Protein AF-A0A2L0PIR9-F1 (afdb_monomer_lite)

Radius of gyration: 24.96 Å; chains: 1; bounding box: 55×32×75 Å

Secondary structure (DSSP, 8-state):
-------HHHHHHHHHHHHHHHHHHHHHHHHHHHHHHHHHHHHHHHHHHHHHGGGSTTHHHHHHHTT--S--TTHHHHHHHHHHHHHHTTS-HHHHHHHTTS-HHHHHHHTTHHHHHHHHHHHHHHHTS----

Foldseek 3Di:
DDDDDDDPVVVVVVVVVVVVVVVVVVVVVVVVCFPVLLVVLLVVQLVVQLVCQVVDPCNVVVCVVLVPDDDCNCLSSQLSCQQRVVLSVVPGSVVSVCLVVDDPQVVCVSSVHPVNSVVSNVVSSNVPRPDDD

Sequence (133 aa):
MANPALPKKAKTIRIWLWIIILSFIVLFFTMKYTVLGKNNIINGFVTNCTQSAPAAPNWSAELKKFSYSGDTSWLPQAYCECVLFPVFEPMSETEIRKFGDLSAEQRMVKMGGALRFQQRHEQCLQEFAPKSK

pLDDT: mean 84.38, std 12.74, range [36.81, 95.56]

Structure (mmCIF, N/CA/C/O backbone):
data_AF-A0A2L0PIR9-F1
#
_entry.id   AF-A0A2L0PIR9-F1
#
loop_
_atom_site.group_PDB
_atom_site.id
_atom_site.type_symbol
_atom_site.label_atom_id
_atom_site.label_alt_id
_atom_site.label_comp_id
_atom_site.label_asym_id
_atom_site.label_entity_id
_atom_site.label_seq_id
_atom_site.pdbx_PDB_ins_code
_atom_site.Cartn_x
_atom_site.Cartn_y
_atom_site.Cartn_z
_atom_site.occupancy
_atom_site.B_iso_or_equiv
_atom_site.auth_seq_id
_atom_site.auth_comp_id
_atom_site.auth_asym_id
_atom_site.auth_atom_id
_atom_site.pdbx_PDB_model_num
ATOM 1 N N . MET A 1 1 ? 21.578 -22.384 -58.394 1.00 36.81 1 MET A N 1
ATOM 2 C CA . MET A 1 1 ? 20.480 -21.559 -57.844 1.00 36.81 1 MET A CA 1
ATOM 3 C C . MET A 1 1 ? 21.026 -20.154 -57.646 1.00 36.81 1 MET A C 1
ATOM 5 O O . MET A 1 1 ? 21.850 -19.947 -56.765 1.00 36.81 1 MET A O 1
ATOM 9 N N . ALA A 1 2 ? 20.706 -19.238 -58.562 1.00 42.38 2 ALA A N 1
ATOM 10 C CA . ALA A 1 2 ? 21.231 -17.876 -58.548 1.00 42.38 2 ALA A CA 1
ATOM 11 C C . ALA A 1 2 ? 20.566 -17.074 -57.420 1.00 42.38 2 ALA A C 1
ATOM 13 O O . ALA A 1 2 ? 19.343 -16.975 -57.370 1.00 42.38 2 ALA A O 1
ATOM 14 N N . ASN A 1 3 ? 21.372 -16.518 -56.516 1.00 50.25 3 ASN A N 1
ATOM 15 C CA . ASN A 1 3 ? 20.911 -15.572 -55.504 1.00 50.25 3 ASN A CA 1
ATOM 16 C C . ASN A 1 3 ? 20.717 -14.207 -56.187 1.00 50.25 3 ASN A C 1
ATOM 18 O O . ASN A 1 3 ? 21.709 -13.651 -56.669 1.00 50.25 3 ASN A O 1
ATOM 22 N N . PRO A 1 4 ? 19.498 -13.644 -56.271 1.00 55.03 4 PRO A N 1
ATOM 23 C CA . PRO A 1 4 ? 19.320 -12.346 -56.900 1.00 55.03 4 PRO A CA 1
ATOM 24 C C . PRO A 1 4 ? 19.993 -11.265 -56.045 1.00 55.03 4 PRO A C 1
ATOM 26 O O . PRO A 1 4 ? 19.683 -11.078 -54.865 1.00 55.03 4 PRO A O 1
ATOM 29 N N . ALA A 1 5 ? 20.944 -10.548 -56.645 1.00 57.25 5 ALA A N 1
ATOM 30 C CA . ALA A 1 5 ? 21.619 -9.424 -56.018 1.00 57.25 5 ALA A CA 1
ATOM 31 C C . ALA A 1 5 ? 20.622 -8.271 -55.825 1.00 57.25 5 ALA A C 1
ATOM 33 O O . ALA A 1 5 ? 20.297 -7.540 -56.758 1.00 57.25 5 ALA A O 1
ATOM 34 N N . LEU A 1 6 ? 20.122 -8.114 -54.598 1.00 56.88 6 LEU A N 1
ATOM 35 C CA . LEU A 1 6 ? 19.242 -7.004 -54.240 1.00 56.88 6 LEU A CA 1
ATOM 36 C C . LEU A 1 6 ? 19.955 -5.657 -54.480 1.00 56.88 6 LEU A C 1
ATOM 38 O O . LEU A 1 6 ? 21.083 -5.477 -53.997 1.00 56.88 6 LEU A O 1
ATOM 42 N N . PRO A 1 7 ? 19.314 -4.693 -55.172 1.00 60.12 7 PRO A N 1
ATOM 43 C CA . PRO A 1 7 ? 19.888 -3.374 -55.420 1.00 60.12 7 PRO A CA 1
ATOM 44 C C . PRO A 1 7 ? 20.238 -2.696 -54.089 1.00 60.12 7 PRO A C 1
ATOM 46 O O . PRO A 1 7 ? 19.502 -2.829 -53.111 1.00 60.12 7 PRO A O 1
ATOM 49 N N . LYS A 1 8 ? 21.355 -1.952 -54.034 1.00 59.94 8 LYS A N 1
ATOM 50 C CA . LYS A 1 8 ? 21.921 -1.362 -52.794 1.00 59.94 8 LYS A CA 1
ATOM 51 C C . LYS A 1 8 ? 20.882 -0.629 -51.918 1.00 59.94 8 LYS A C 1
ATOM 53 O O . LYS A 1 8 ? 20.983 -0.666 -50.698 1.00 59.94 8 LYS A O 1
ATOM 58 N N . LYS A 1 9 ? 19.846 -0.052 -52.536 1.00 58.38 9 LYS A N 1
ATOM 59 C CA . LYS A 1 9 ? 18.737 0.676 -51.891 1.00 58.38 9 LYS A CA 1
ATOM 60 C C . LYS A 1 9 ? 17.791 -0.239 -51.088 1.00 58.38 9 LYS A C 1
ATOM 62 O O . LYS A 1 9 ? 17.331 0.138 -50.017 1.00 58.38 9 LYS A O 1
ATOM 67 N N . ALA A 1 10 ? 17.571 -1.472 -51.550 1.00 63.72 10 ALA A N 1
ATOM 68 C CA . ALA A 1 10 ? 16.750 -2.471 -50.862 1.00 63.72 10 ALA A CA 1
ATOM 69 C C . ALA A 1 10 ? 17.439 -3.034 -49.606 1.00 63.72 10 ALA A C 1
ATOM 71 O O . ALA A 1 10 ? 16.766 -3.391 -48.641 1.00 63.72 10 ALA A O 1
ATOM 72 N N . LYS A 1 11 ? 18.782 -3.066 -49.579 1.00 68.44 11 LYS A N 1
ATOM 73 C CA . LYS A 1 11 ? 19.545 -3.447 -48.378 1.00 68.44 11 LYS A CA 1
ATOM 74 C C . LYS A 1 11 ? 19.384 -2.413 -47.261 1.00 68.44 11 LYS A C 1
ATOM 76 O O . LYS A 1 11 ? 19.147 -2.799 -46.123 1.00 68.44 11 LYS A O 1
ATOM 81 N N . THR A 1 12 ? 19.429 -1.121 -47.587 1.00 78.06 12 THR A N 1
ATOM 82 C CA . THR A 1 12 ? 19.209 -0.035 -46.617 1.00 78.06 12 THR A CA 1
ATOM 83 C C . THR A 1 12 ? 17.792 -0.054 -46.046 1.00 78.06 12 THR A C 1
ATOM 85 O O . THR A 1 12 ? 17.630 0.025 -44.832 1.00 78.06 12 THR A O 1
ATOM 88 N N . ILE A 1 13 ? 16.776 -0.233 -46.897 1.00 79.69 13 ILE A N 1
ATOM 89 C CA . ILE A 1 13 ? 15.372 -0.337 -46.463 1.00 79.69 13 ILE A CA 1
ATOM 90 C C . ILE A 1 13 ? 15.176 -1.550 -45.546 1.00 79.69 13 ILE A C 1
ATOM 92 O O . ILE A 1 13 ? 14.527 -1.442 -44.511 1.00 79.69 13 ILE A O 1
ATOM 96 N N . ARG A 1 14 ? 15.793 -2.692 -45.876 1.00 81.31 14 ARG A N 1
ATOM 97 C CA . ARG A 1 14 ? 15.736 -3.905 -45.050 1.00 81.31 14 ARG A CA 1
ATOM 98 C C . ARG A 1 14 ? 16.367 -3.702 -43.670 1.00 81.31 14 ARG A C 1
ATOM 100 O O . ARG A 1 14 ? 15.806 -4.177 -42.691 1.00 81.31 14 ARG A O 1
ATOM 107 N N . ILE A 1 15 ? 17.497 -2.999 -43.583 1.00 85.44 15 ILE A N 1
ATOM 108 C CA . ILE A 1 15 ? 18.154 -2.692 -42.301 1.00 85.44 15 ILE A CA 1
ATOM 109 C C . ILE A 1 15 ? 17.276 -1.762 -41.456 1.00 85.44 15 ILE A C 1
ATOM 111 O O . ILE A 1 15 ? 17.056 -2.036 -40.281 1.00 85.44 15 ILE A O 1
ATOM 115 N N . TRP A 1 16 ? 16.711 -0.714 -42.058 1.00 86.19 16 TRP A N 1
ATOM 116 C CA . TRP A 1 16 ? 15.800 0.195 -41.359 1.00 86.19 16 TRP A CA 1
ATOM 117 C C . TRP A 1 16 ? 14.526 -0.502 -40.864 1.00 86.19 16 TRP A C 1
ATOM 119 O O . TRP A 1 16 ? 14.103 -0.262 -39.737 1.00 86.19 16 TRP A O 1
ATOM 129 N N . LEU A 1 17 ? 13.964 -1.428 -41.647 1.00 87.81 17 LEU A N 1
ATOM 130 C CA . LEU A 1 17 ? 12.844 -2.276 -41.220 1.00 87.81 17 LEU A CA 1
ATOM 131 C C . LEU A 1 17 ? 13.200 -3.135 -39.999 1.00 87.81 17 LEU A C 1
ATOM 133 O O . LEU A 1 17 ? 12.408 -3.224 -39.065 1.00 87.81 17 LEU A O 1
ATOM 137 N N . TRP A 1 18 ? 14.401 -3.721 -39.974 1.00 90.12 18 TRP A N 1
ATOM 138 C CA . TRP A 1 18 ? 14.885 -4.491 -38.823 1.00 90.12 18 TRP A CA 1
ATOM 139 C C . TRP A 1 18 ? 15.068 -3.632 -37.570 1.00 90.12 18 TRP A C 1
ATOM 141 O O . TRP A 1 18 ? 14.705 -4.074 -36.483 1.00 90.12 18 TRP A O 1
ATOM 151 N N . ILE A 1 19 ? 15.569 -2.402 -37.713 1.00 89.56 19 ILE A N 1
ATOM 152 C CA . ILE A 1 19 ? 15.693 -1.453 -36.596 1.00 89.56 19 ILE A CA 1
ATOM 153 C C . ILE A 1 19 ? 14.311 -1.106 -36.034 1.00 89.56 19 ILE A C 1
ATOM 155 O O . ILE A 1 19 ? 14.121 -1.138 -34.823 1.00 89.56 19 ILE A O 1
ATOM 159 N N . ILE A 1 20 ? 13.330 -0.828 -36.897 1.00 88.19 20 ILE A N 1
ATOM 160 C CA . ILE A 1 20 ? 11.960 -0.518 -36.471 1.00 88.19 20 ILE A CA 1
ATOM 161 C C . ILE A 1 20 ? 11.344 -1.708 -35.720 1.00 88.19 20 ILE A C 1
ATOM 163 O O . ILE A 1 20 ? 10.804 -1.528 -34.631 1.00 88.19 20 ILE A O 1
ATOM 167 N N . ILE A 1 21 ? 11.475 -2.928 -36.252 1.00 87.62 21 ILE A N 1
ATOM 168 C CA . ILE A 1 21 ? 10.974 -4.148 -35.599 1.00 87.62 21 ILE A CA 1
ATOM 169 C C . ILE A 1 21 ? 11.639 -4.352 -34.229 1.00 87.62 21 ILE A C 1
ATOM 171 O O . ILE A 1 21 ? 10.941 -4.601 -33.249 1.00 87.62 21 ILE A O 1
ATOM 175 N N . LEU A 1 22 ? 12.964 -4.199 -34.130 1.00 88.12 22 LEU A N 1
ATOM 176 C CA . LEU A 1 22 ? 13.687 -4.313 -32.858 1.00 88.12 22 LEU A CA 1
ATOM 177 C C . LEU A 1 22 ? 13.223 -3.265 -31.836 1.00 88.12 22 LEU A C 1
ATOM 179 O O . LEU A 1 22 ? 13.004 -3.611 -30.676 1.00 88.12 22 LEU A O 1
ATOM 183 N N . SER A 1 23 ? 12.996 -2.021 -32.263 1.00 86.25 23 SER A N 1
ATOM 184 C CA . SER A 1 23 ? 12.458 -0.961 -31.401 1.00 86.25 23 SER A CA 1
ATOM 185 C C . SER A 1 23 ? 11.074 -1.310 -30.847 1.00 86.25 23 SER A C 1
ATOM 187 O O . SER A 1 23 ? 10.833 -1.141 -29.652 1.00 86.25 23 SER A O 1
ATOM 189 N N . PHE A 1 24 ? 10.175 -1.852 -31.676 1.00 85.00 24 PHE A N 1
ATOM 190 C CA . PHE A 1 24 ? 8.852 -2.289 -31.218 1.00 85.00 24 PHE A CA 1
ATOM 191 C C . PHE A 1 24 ? 8.918 -3.492 -30.272 1.00 85.00 24 PHE A C 1
ATOM 193 O O . PHE A 1 24 ? 8.158 -3.538 -29.309 1.00 85.00 24 PHE A O 1
ATOM 200 N N . ILE A 1 25 ? 9.836 -4.438 -30.496 1.00 84.25 25 ILE A N 1
ATOM 201 C CA . ILE A 1 25 ? 10.042 -5.582 -29.596 1.00 84.25 25 ILE A CA 1
ATOM 202 C C . ILE A 1 25 ? 10.501 -5.094 -28.219 1.00 84.25 25 ILE A C 1
ATOM 204 O O . ILE A 1 25 ? 9.906 -5.474 -27.213 1.00 84.25 25 ILE A O 1
ATOM 208 N N . VAL A 1 26 ? 11.500 -4.207 -28.158 1.00 82.06 26 VAL A N 1
ATOM 209 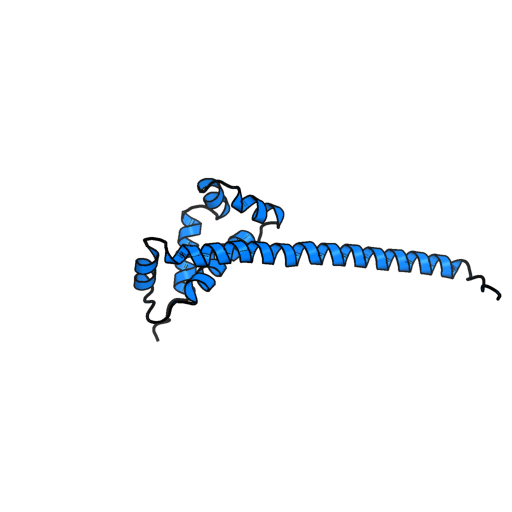C CA . VAL A 1 26 ? 11.977 -3.640 -26.886 1.00 82.06 26 VAL A CA 1
ATOM 210 C C . VAL A 1 26 ? 10.850 -2.899 -26.161 1.00 82.06 26 VAL A C 1
ATOM 212 O O . VAL A 1 26 ? 10.642 -3.130 -24.973 1.00 82.06 26 VAL A O 1
ATOM 215 N N . LEU A 1 27 ? 10.074 -2.073 -26.870 1.00 77.75 27 LEU A N 1
ATOM 216 C CA . LEU A 1 27 ? 8.946 -1.334 -26.292 1.00 77.75 27 LEU A CA 1
ATOM 217 C C . LEU A 1 27 ? 7.826 -2.261 -25.780 1.00 77.75 27 LEU A C 1
ATOM 219 O O . LEU A 1 27 ? 7.231 -2.023 -24.729 1.00 77.75 27 LEU A O 1
ATOM 223 N N . PHE A 1 28 ? 7.536 -3.338 -26.509 1.00 73.25 28 PHE A N 1
ATOM 224 C CA . PHE A 1 28 ? 6.514 -4.308 -26.123 1.00 73.25 28 PHE A CA 1
ATOM 225 C C . PHE A 1 28 ? 6.930 -5.113 -24.888 1.00 73.25 28 PHE A C 1
ATOM 227 O O . PHE A 1 28 ? 6.127 -5.303 -23.971 1.00 73.25 28 PHE A O 1
ATOM 234 N N . PHE A 1 29 ? 8.190 -5.551 -24.831 1.00 69.19 29 PHE A N 1
ATOM 235 C CA . PHE A 1 29 ? 8.718 -6.253 -23.665 1.00 69.19 29 PHE A CA 1
ATOM 236 C C . PHE A 1 29 ? 8.730 -5.343 -22.426 1.00 69.19 29 PHE A C 1
ATOM 238 O O . PHE A 1 29 ? 8.254 -5.764 -21.373 1.00 69.19 29 PHE A O 1
ATOM 245 N N . THR A 1 30 ? 9.162 -4.081 -22.529 1.00 65.25 30 THR A N 1
ATOM 246 C CA . THR A 1 30 ? 9.164 -3.159 -21.375 1.00 65.25 30 THR A CA 1
ATOM 247 C C . THR A 1 30 ? 7.758 -2.847 -20.851 1.00 65.25 30 THR A C 1
ATOM 249 O O . THR A 1 30 ? 7.567 -2.804 -19.634 1.00 65.25 30 THR A O 1
ATOM 252 N N . MET A 1 31 ? 6.742 -2.718 -21.714 1.00 61.53 31 MET A N 1
ATOM 253 C CA . MET A 1 31 ? 5.347 -2.568 -21.265 1.00 61.53 31 MET A CA 1
ATOM 254 C C . MET A 1 31 ? 4.806 -3.822 -20.567 1.00 61.53 31 MET A C 1
ATOM 256 O O . MET A 1 31 ? 4.140 -3.723 -19.534 1.00 61.53 31 MET A O 1
ATOM 260 N N . LYS A 1 32 ? 5.075 -5.014 -21.117 1.00 58.62 32 LYS A N 1
ATOM 261 C CA . LYS A 1 32 ? 4.576 -6.282 -20.562 1.00 58.62 32 LYS A CA 1
ATOM 262 C C . LYS A 1 32 ? 5.130 -6.558 -19.167 1.00 58.62 32 LYS A C 1
ATOM 264 O O . LYS A 1 32 ? 4.372 -7.012 -18.314 1.00 58.62 32 LYS A O 1
ATOM 269 N N . TYR A 1 33 ? 6.407 -6.263 -18.922 1.00 58.00 33 TYR A N 1
ATOM 270 C CA . TYR A 1 33 ? 6.999 -6.455 -17.596 1.00 58.00 33 TYR A CA 1
ATOM 271 C C . TYR A 1 33 ? 6.508 -5.427 -16.577 1.00 58.00 33 TYR A C 1
ATOM 273 O O . TYR A 1 33 ? 6.230 -5.800 -15.445 1.00 58.00 33 TYR A O 1
ATOM 281 N N . THR A 1 34 ? 6.327 -4.166 -16.969 1.00 63.16 34 THR A N 1
ATOM 282 C CA . THR A 1 34 ? 5.995 -3.104 -16.006 1.00 63.16 34 THR A CA 1
ATOM 283 C C . THR A 1 34 ? 4.524 -3.080 -15.586 1.00 63.16 34 THR A C 1
ATOM 285 O O . THR A 1 34 ? 4.234 -2.845 -14.415 1.00 63.16 34 THR A O 1
ATOM 288 N N . VAL A 1 35 ? 3.574 -3.344 -16.492 1.00 59.78 35 VAL A N 1
ATOM 289 C CA . VAL A 1 35 ? 2.136 -3.209 -16.172 1.00 59.78 35 VAL A CA 1
ATOM 290 C C . VAL A 1 35 ? 1.554 -4.483 -15.551 1.00 59.78 35 VAL A C 1
ATOM 292 O O . VAL A 1 35 ? 0.866 -4.408 -14.533 1.00 59.78 35 VAL A O 1
ATOM 295 N N . LEU A 1 36 ? 1.851 -5.665 -16.110 1.00 62.28 36 LEU A N 1
ATOM 296 C CA . LEU A 1 36 ? 1.378 -6.931 -15.527 1.00 62.28 36 LEU A CA 1
ATOM 297 C C . LEU A 1 36 ? 2.099 -7.267 -14.214 1.00 62.28 36 LEU A C 1
ATOM 299 O O . LEU A 1 36 ? 1.470 -7.795 -13.297 1.00 62.28 36 LEU A O 1
ATOM 303 N N . GLY A 1 37 ? 3.393 -6.943 -14.105 1.00 75.25 37 GLY A N 1
ATOM 304 C CA . GLY A 1 37 ? 4.172 -7.151 -12.883 1.00 75.25 37 GLY A CA 1
ATOM 305 C C . GLY A 1 37 ? 3.594 -6.378 -11.700 1.00 75.25 37 GLY A C 1
ATOM 306 O O . GLY A 1 37 ? 3.343 -6.965 -10.645 1.00 75.25 37 GLY A O 1
ATOM 307 N N . LYS A 1 38 ? 3.284 -5.090 -11.907 1.00 82.12 38 LYS A N 1
ATOM 308 C CA . LYS A 1 38 ? 2.717 -4.209 -10.876 1.00 82.12 38 LYS A CA 1
ATOM 309 C C . LYS A 1 38 ? 1.399 -4.741 -10.308 1.00 82.12 38 LYS A C 1
ATOM 311 O O . LYS A 1 38 ? 1.272 -4.873 -9.092 1.00 82.12 38 LYS A O 1
ATOM 316 N N . ASN A 1 39 ? 0.453 -5.106 -11.174 1.00 84.00 39 ASN A N 1
ATOM 317 C CA . ASN A 1 39 ? -0.863 -5.587 -10.739 1.00 84.00 39 ASN A CA 1
ATOM 318 C C . ASN A 1 39 ? -0.770 -6.900 -9.952 1.00 84.00 39 ASN A C 1
ATOM 320 O O . ASN A 1 39 ? -1.445 -7.055 -8.939 1.00 84.00 39 ASN A O 1
ATOM 324 N N . ASN A 1 40 ? 0.114 -7.819 -10.354 1.00 86.62 40 ASN A N 1
ATOM 325 C CA . ASN A 1 40 ? 0.308 -9.077 -9.630 1.00 86.62 40 ASN A CA 1
ATOM 326 C C . ASN A 1 40 ? 0.808 -8.858 -8.195 1.00 86.62 40 ASN A C 1
ATOM 328 O O . ASN A 1 40 ? 0.371 -9.552 -7.280 1.00 86.62 40 ASN A O 1
ATOM 332 N N . ILE A 1 41 ? 1.702 -7.890 -7.980 1.00 89.12 41 ILE A N 1
ATOM 333 C CA . ILE A 1 41 ? 2.226 -7.596 -6.639 1.00 89.12 41 ILE A CA 1
ATOM 334 C C . ILE A 1 41 ? 1.151 -6.929 -5.782 1.00 89.12 41 ILE A C 1
ATOM 336 O O . ILE A 1 41 ? 0.963 -7.328 -4.634 1.00 89.12 41 ILE A O 1
ATOM 340 N N . ILE A 1 42 ? 0.418 -5.957 -6.339 1.00 90.75 42 ILE A N 1
ATOM 341 C CA . ILE A 1 42 ? -0.697 -5.298 -5.643 1.00 90.75 42 ILE A CA 1
ATOM 342 C C . ILE A 1 42 ? -1.733 -6.339 -5.203 1.00 90.75 42 ILE A C 1
ATOM 344 O O . ILE A 1 42 ? -2.128 -6.343 -4.039 1.00 90.75 42 ILE A O 1
ATOM 348 N N . ASN A 1 43 ? -2.095 -7.279 -6.080 1.00 90.94 43 ASN A N 1
ATOM 349 C CA . ASN A 1 43 ? -3.025 -8.362 -5.753 1.00 90.94 43 ASN A CA 1
ATOM 350 C C . ASN A 1 43 ? -2.525 -9.243 -4.600 1.00 90.94 43 ASN A C 1
ATOM 352 O O . ASN A 1 43 ? -3.330 -9.706 -3.792 1.00 90.94 43 ASN A O 1
ATOM 356 N N . GLY A 1 44 ? -1.209 -9.440 -4.475 1.00 92.38 44 GLY A N 1
ATOM 357 C CA . GLY A 1 44 ? -0.610 -10.111 -3.319 1.00 92.38 44 GLY A CA 1
ATOM 358 C C . GLY A 1 44 ? -0.867 -9.362 -2.006 1.00 92.38 44 GLY A C 1
ATOM 359 O O . GLY A 1 44 ? -1.286 -9.967 -1.020 1.00 92.38 44 GLY A O 1
ATOM 360 N N . PHE A 1 45 ? -0.688 -8.037 -1.993 1.00 92.81 45 PHE A N 1
ATOM 361 C CA . PHE A 1 45 ? -1.003 -7.207 -0.822 1.00 92.81 45 PHE A CA 1
ATOM 362 C C . PHE A 1 45 ? -2.498 -7.185 -0.502 1.00 92.81 45 PHE A C 1
ATOM 364 O O . PHE A 1 45 ? -2.862 -7.294 0.669 1.00 92.81 45 PHE A O 1
ATOM 371 N N . VAL A 1 46 ? -3.350 -7.081 -1.524 1.00 94.25 46 VAL A N 1
ATOM 372 C CA . VAL A 1 46 ? -4.807 -7.145 -1.364 1.00 94.25 46 VAL A CA 1
ATOM 373 C C . VAL A 1 46 ? -5.202 -8.481 -0.748 1.00 94.25 46 VAL A C 1
ATOM 375 O O . VAL A 1 46 ? -5.849 -8.481 0.287 1.00 94.25 46 VAL A O 1
ATOM 378 N N . THR A 1 47 ? -4.715 -9.602 -1.285 1.00 93.94 47 THR A N 1
ATOM 379 C CA . THR A 1 47 ? -5.015 -10.946 -0.761 1.00 93.94 47 THR A CA 1
ATOM 380 C C . THR A 1 47 ? -4.629 -11.076 0.715 1.00 93.94 47 THR A C 1
ATOM 382 O O . THR A 1 47 ? -5.431 -11.530 1.531 1.00 93.94 47 THR A O 1
ATOM 385 N N . ASN A 1 48 ? -3.429 -10.621 1.089 1.00 92.31 48 ASN A N 1
ATOM 386 C CA . ASN A 1 48 ? -2.972 -10.655 2.483 1.00 92.31 48 ASN A CA 1
ATOM 387 C C . ASN A 1 48 ? -3.832 -9.768 3.397 1.00 92.31 48 ASN A C 1
ATOM 389 O O . ASN A 1 48 ? -4.156 -10.154 4.522 1.00 92.31 48 ASN A O 1
ATOM 393 N N . CYS A 1 49 ? -4.217 -8.584 2.916 1.00 93.25 49 CYS A N 1
ATOM 394 C CA . CYS A 1 49 ? -5.127 -7.690 3.621 1.00 93.25 49 CYS A CA 1
ATOM 395 C C . CYS A 1 4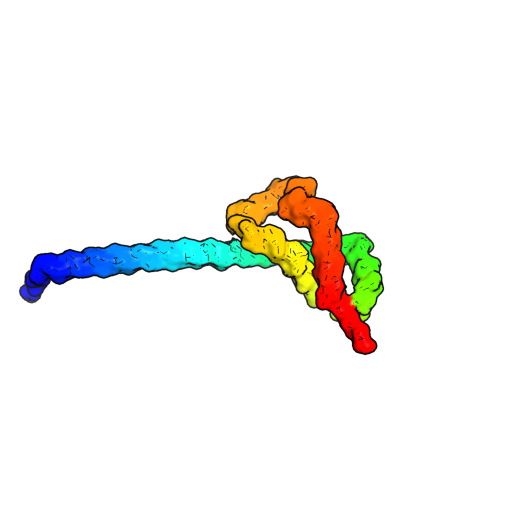9 ? -6.505 -8.335 3.799 1.00 93.25 49 CYS A C 1
ATOM 397 O O . CYS A 1 49 ? -7.012 -8.356 4.911 1.00 93.25 49 CYS A O 1
ATOM 399 N N . THR A 1 50 ? -7.078 -8.936 2.760 1.00 94.12 50 THR A N 1
ATOM 400 C CA . THR A 1 50 ? -8.389 -9.599 2.792 1.00 94.12 50 THR A CA 1
ATOM 401 C C . THR A 1 50 ? -8.419 -10.749 3.796 1.00 94.12 50 THR A C 1
ATOM 403 O O . THR A 1 50 ? -9.409 -10.916 4.503 1.00 94.12 50 THR A O 1
ATOM 406 N N . GLN A 1 51 ? -7.322 -11.501 3.916 1.00 92.88 51 GLN A N 1
ATOM 407 C CA . GLN A 1 51 ? -7.181 -12.560 4.918 1.00 92.88 51 GLN A CA 1
ATOM 408 C C . GLN A 1 51 ? -7.038 -12.016 6.349 1.00 92.88 51 GLN A C 1
ATOM 410 O O . GLN A 1 51 ? -7.485 -12.661 7.295 1.00 92.88 51 GLN A O 1
ATOM 415 N N . SER A 1 52 ? -6.429 -10.838 6.519 1.00 90.19 52 SER A N 1
ATOM 416 C CA . SER A 1 52 ? -6.091 -10.282 7.839 1.00 90.19 52 SER A CA 1
ATOM 417 C C . SER A 1 52 ? -7.119 -9.281 8.379 1.00 90.19 52 SER A C 1
ATOM 419 O O . SER A 1 52 ? -7.277 -9.165 9.592 1.00 90.19 52 SER A O 1
ATOM 421 N N . ALA A 1 53 ? -7.826 -8.554 7.512 1.00 87.69 53 ALA A N 1
ATOM 422 C CA . ALA A 1 53 ? -8.761 -7.496 7.894 1.00 87.69 53 ALA A CA 1
ATOM 423 C C . ALA A 1 53 ? -9.898 -7.999 8.805 1.00 87.69 53 ALA A C 1
ATOM 425 O O . ALA A 1 53 ? -10.135 -7.362 9.831 1.00 87.69 53 ALA A O 1
ATOM 426 N N . PRO A 1 54 ? -10.537 -9.161 8.545 1.00 87.19 54 PRO A N 1
ATOM 427 C CA . PRO A 1 54 ? -11.579 -9.688 9.428 1.00 87.19 54 PRO A CA 1
ATOM 428 C C . PRO A 1 54 ? -11.085 -10.072 10.827 1.00 87.19 54 PRO A C 1
ATOM 430 O O . PRO A 1 54 ? -11.884 -10.134 11.758 1.00 87.19 54 PRO A O 1
ATOM 433 N N . ALA A 1 55 ? -9.783 -10.337 10.979 1.00 87.81 55 ALA A N 1
ATOM 434 C CA . ALA A 1 55 ? -9.166 -10.670 12.260 1.00 87.81 55 ALA A CA 1
ATOM 435 C C . ALA A 1 55 ? -8.826 -9.427 13.104 1.00 87.81 55 ALA A C 1
ATOM 437 O O . ALA A 1 55 ? -8.433 -9.565 14.264 1.00 87.81 55 ALA A O 1
ATOM 438 N N . ALA A 1 56 ? -8.967 -8.214 12.553 1.00 86.56 56 ALA A N 1
ATOM 439 C CA . ALA A 1 56 ? -8.741 -6.989 13.304 1.00 86.56 56 ALA A CA 1
ATOM 440 C C . ALA A 1 56 ? -9.817 -6.815 14.397 1.00 86.56 56 ALA A C 1
ATOM 442 O O . ALA A 1 56 ? -11.010 -6.993 14.131 1.00 86.56 56 ALA A O 1
ATOM 443 N N . PRO A 1 57 ? -9.436 -6.428 15.629 1.00 84.81 57 PRO A N 1
ATOM 444 C CA . PRO A 1 57 ? -10.352 -6.405 16.773 1.00 84.81 57 PRO A CA 1
ATOM 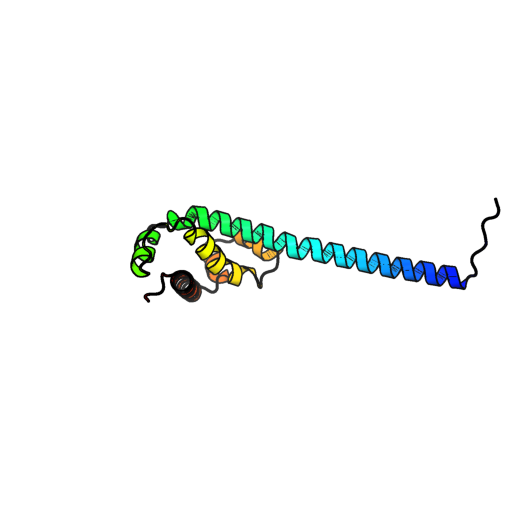445 C C . PRO A 1 57 ? -11.525 -5.425 16.600 1.00 84.81 57 PRO A C 1
ATOM 447 O O . PRO A 1 57 ? -12.599 -5.633 17.160 1.00 84.81 57 PRO A O 1
ATOM 450 N N . ASN A 1 58 ? -11.339 -4.367 15.810 1.00 87.12 58 ASN A N 1
ATOM 451 C CA . ASN A 1 58 ? -12.335 -3.334 15.525 1.00 87.12 58 ASN A CA 1
ATOM 452 C C . ASN A 1 58 ? -13.202 -3.617 14.288 1.00 87.12 58 ASN A C 1
ATOM 454 O O . ASN A 1 58 ? -14.215 -2.940 14.121 1.00 87.12 58 ASN A O 1
ATOM 458 N N . TRP A 1 59 ? -12.873 -4.618 13.463 1.00 89.50 59 TRP A N 1
ATOM 459 C CA . TRP A 1 59 ? -13.550 -4.847 12.181 1.00 89.50 59 TRP A CA 1
ATOM 460 C C . TRP A 1 59 ? -15.066 -4.998 12.349 1.00 89.50 59 TRP A C 1
ATOM 462 O O . TRP A 1 59 ? -15.849 -4.250 11.770 1.00 89.50 59 TRP A O 1
ATOM 472 N N . SER A 1 60 ? -15.505 -5.897 13.236 1.00 86.88 60 SER A N 1
ATOM 473 C CA . SER A 1 60 ? -16.937 -6.131 13.482 1.00 86.88 60 SER A CA 1
ATOM 474 C C . SER A 1 60 ? -17.682 -4.911 14.046 1.00 86.88 60 SER A C 1
ATOM 476 O O . SER A 1 60 ? -18.873 -4.736 13.777 1.00 86.88 60 SER A O 1
ATOM 478 N N . ALA A 1 61 ? -17.004 -4.064 14.826 1.00 90.19 61 ALA A N 1
ATOM 479 C CA . ALA A 1 61 ? -17.584 -2.848 15.387 1.00 90.19 61 ALA A CA 1
ATOM 480 C C . ALA A 1 61 ? -17.768 -1.775 14.305 1.00 90.19 61 ALA A C 1
ATOM 482 O O . ALA A 1 61 ? -18.807 -1.115 14.255 1.00 90.19 61 ALA A O 1
ATOM 483 N N . GLU A 1 62 ? -16.799 -1.647 13.402 1.00 90.00 62 GLU A N 1
ATOM 484 C CA . GLU A 1 62 ? -16.876 -0.735 12.265 1.00 90.00 62 GLU A CA 1
ATOM 485 C C . GLU A 1 62 ? -17.963 -1.160 11.283 1.00 90.00 62 GLU A C 1
ATOM 487 O O . GLU A 1 62 ? -18.777 -0.329 10.888 1.00 90.00 62 GLU A O 1
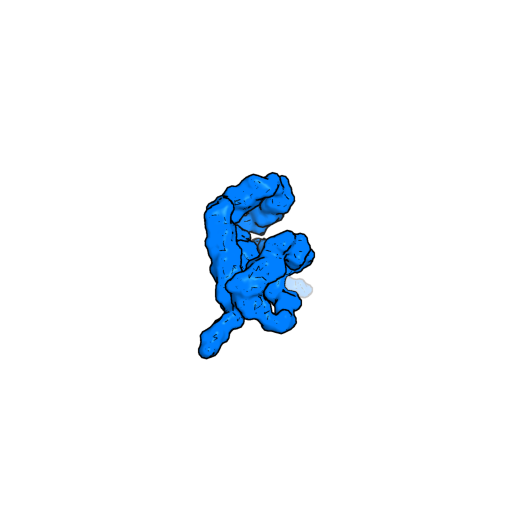ATOM 492 N N . LEU A 1 63 ? -18.092 -2.456 10.985 1.00 90.69 63 LEU A N 1
ATOM 493 C CA . LEU A 1 63 ? -19.181 -2.937 10.132 1.00 90.69 63 LEU A CA 1
ATOM 494 C C . LEU A 1 63 ? -20.564 -2.543 10.675 1.00 90.69 63 LEU A C 1
ATOM 496 O O . LEU A 1 63 ? -21.427 -2.080 9.928 1.00 90.69 63 LEU A O 1
ATOM 500 N N . LYS A 1 64 ? -20.762 -2.638 11.994 1.00 88.62 64 LYS A N 1
ATOM 501 C CA . LYS A 1 64 ? -22.002 -2.182 12.640 1.00 88.62 64 LYS A CA 1
ATOM 502 C C . LYS A 1 64 ? -22.185 -0.668 12.540 1.00 88.62 64 LYS A C 1
ATOM 504 O O . LYS A 1 64 ? -23.294 -0.219 12.263 1.00 88.62 64 LYS A O 1
ATOM 509 N N . LYS A 1 65 ? -21.116 0.118 12.726 1.00 90.69 65 LYS A N 1
ATOM 510 C CA . LYS A 1 65 ? -21.142 1.588 12.591 1.00 90.69 65 LYS A CA 1
ATOM 511 C C . LYS A 1 65 ? -21.629 2.019 11.203 1.00 90.69 65 LYS A C 1
ATOM 513 O O . LYS A 1 65 ? -22.384 2.979 11.098 1.00 90.69 65 LYS A O 1
ATOM 518 N N . PHE A 1 66 ? -21.240 1.290 10.161 1.00 89.56 66 PHE A N 1
ATOM 519 C CA . PHE A 1 66 ? -21.643 1.550 8.775 1.00 89.56 66 PHE A CA 1
ATOM 520 C C . PHE A 1 66 ? -22.910 0.788 8.343 1.00 89.56 66 PHE A C 1
ATOM 522 O O . PHE A 1 66 ? -23.228 0.741 7.159 1.00 89.56 66 PHE A O 1
ATOM 529 N N . SER A 1 67 ? -23.670 0.229 9.293 1.00 88.50 67 SER A N 1
ATOM 530 C CA . SER A 1 67 ? -24.941 -0.470 9.042 1.00 88.50 67 SER A CA 1
ATOM 531 C C . SER A 1 67 ? -24.839 -1.663 8.083 1.00 88.50 67 SER A C 1
ATOM 533 O O . SER A 1 67 ? -25.827 -2.040 7.449 1.00 88.50 67 SER A O 1
ATOM 535 N N . TYR A 1 68 ? -23.668 -2.297 7.988 1.00 87.88 68 TYR A N 1
ATOM 536 C CA . TYR A 1 68 ? -23.528 -3.539 7.238 1.00 87.88 68 TYR A CA 1
ATOM 537 C C . TYR A 1 68 ? -24.367 -4.636 7.899 1.00 87.88 68 TYR A C 1
ATOM 539 O O . TYR A 1 68 ? -24.186 -4.966 9.073 1.00 87.88 68 TYR A O 1
ATOM 547 N N . SER A 1 69 ? -25.298 -5.201 7.135 1.00 76.56 69 SER A N 1
ATOM 548 C CA . SER A 1 69 ? -26.175 -6.290 7.561 1.00 76.56 69 SER A CA 1
ATOM 549 C C . SER A 1 69 ? -26.219 -7.372 6.482 1.00 76.56 69 SER A C 1
ATOM 551 O O . SER A 1 69 ? -26.199 -7.069 5.291 1.00 76.56 69 SER A O 1
ATOM 553 N N . GLY A 1 70 ? -26.244 -8.640 6.900 1.00 79.94 70 GLY A N 1
ATOM 554 C CA . GLY A 1 70 ? -26.235 -9.794 5.995 1.00 79.94 70 GLY A CA 1
ATOM 555 C C . GLY A 1 70 ? -24.837 -10.333 5.675 1.00 79.94 70 GLY A C 1
ATOM 556 O O . GLY A 1 70 ? -23.904 -10.194 6.469 1.00 79.94 70 GLY A O 1
ATOM 557 N N . ASP A 1 71 ? -24.713 -11.001 4.527 1.00 83.31 71 ASP A N 1
ATOM 558 C CA . ASP A 1 71 ? -23.454 -11.589 4.069 1.00 83.31 71 ASP A CA 1
ATOM 559 C C . ASP A 1 71 ? -22.469 -10.496 3.618 1.00 83.31 71 ASP A C 1
ATOM 561 O O . ASP A 1 71 ? -22.695 -9.778 2.642 1.00 83.31 71 ASP A O 1
ATOM 565 N N . THR A 1 72 ? -21.364 -10.378 4.356 1.00 87.19 72 THR A N 1
ATOM 566 C CA . THR A 1 72 ? -20.271 -9.427 4.105 1.00 87.19 72 THR A CA 1
ATOM 567 C C . THR A 1 72 ? -18.987 -10.125 3.652 1.00 87.19 72 THR A C 1
ATOM 569 O O . THR A 1 72 ? -17.918 -9.524 3.689 1.00 87.19 72 THR A O 1
ATOM 572 N N . SER A 1 73 ? -19.060 -11.380 3.194 1.00 87.81 73 SER A N 1
ATOM 573 C CA . SER A 1 73 ? -17.897 -12.165 2.743 1.00 87.81 73 SER A CA 1
ATOM 574 C C . SER A 1 73 ? -17.081 -11.500 1.624 1.00 87.81 73 SER A C 1
ATOM 576 O O . SER A 1 73 ? -15.865 -11.673 1.563 1.00 87.81 73 SER A O 1
ATOM 578 N N . TRP A 1 74 ? -17.722 -10.694 0.774 1.00 90.50 74 TRP A N 1
ATOM 579 C CA . TRP A 1 74 ? -17.083 -9.935 -0.308 1.00 90.50 74 TRP A CA 1
ATOM 580 C C . TRP A 1 74 ? -16.393 -8.644 0.162 1.00 90.50 74 TRP A C 1
ATOM 582 O O . TRP A 1 74 ? -15.494 -8.133 -0.509 1.00 90.50 74 TRP A O 1
ATOM 592 N N . LEU A 1 75 ? -16.810 -8.101 1.308 1.00 93.12 75 LEU A N 1
ATOM 593 C CA . LEU A 1 75 ? -16.418 -6.769 1.759 1.00 93.12 75 LEU A CA 1
ATOM 594 C C . LEU A 1 75 ? -14.917 -6.644 2.060 1.00 93.12 75 LEU A C 1
ATOM 596 O O . LEU A 1 75 ? -14.343 -5.635 1.660 1.00 93.12 75 LEU A O 1
ATOM 600 N N . PRO A 1 76 ? -14.234 -7.623 2.691 1.00 94.44 76 PRO A N 1
ATOM 601 C CA . PRO A 1 76 ? -12.795 -7.527 2.921 1.00 94.44 76 PRO A CA 1
ATOM 602 C C . PRO A 1 76 ? -11.981 -7.375 1.630 1.00 94.44 76 PRO A C 1
ATOM 604 O O . PRO A 1 76 ? -10.980 -6.664 1.630 1.00 94.44 76 PRO A O 1
ATOM 607 N N . GLN A 1 77 ? -12.402 -7.999 0.523 1.00 94.75 77 GLN A N 1
ATOM 608 C CA . GLN A 1 77 ? -11.742 -7.832 -0.777 1.00 94.75 77 GLN A CA 1
ATOM 609 C C . GLN A 1 77 ? -11.930 -6.401 -1.293 1.00 94.75 77 GLN A C 1
ATOM 611 O O . GLN A 1 77 ? -10.946 -5.700 -1.522 1.00 94.75 77 GLN A O 1
ATOM 616 N N . ALA A 1 78 ? -13.183 -5.946 -1.395 1.00 93.44 78 ALA A N 1
ATOM 617 C CA . ALA A 1 78 ? -13.516 -4.611 -1.897 1.00 93.44 78 ALA A CA 1
ATOM 618 C C . ALA A 1 78 ? -12.877 -3.491 -1.052 1.00 93.44 78 ALA A C 1
ATOM 620 O O . ALA A 1 78 ? -12.306 -2.538 -1.582 1.00 93.44 78 ALA A O 1
ATOM 621 N N . TYR A 1 79 ? -12.899 -3.643 0.274 1.00 95.00 79 TYR A N 1
ATOM 622 C CA . TYR A 1 79 ? -12.246 -2.735 1.211 1.00 95.00 79 TYR A CA 1
ATOM 623 C C . TYR A 1 79 ? -10.729 -2.668 0.985 1.00 95.00 79 TYR A C 1
ATOM 625 O O . TYR A 1 79 ? -10.172 -1.577 0.866 1.00 95.00 79 TYR A O 1
ATOM 633 N N . CYS A 1 80 ? -10.049 -3.816 0.908 1.00 95.19 80 CYS A N 1
ATOM 634 C CA . CYS A 1 80 ? -8.597 -3.850 0.747 1.00 95.19 80 CYS A CA 1
ATOM 635 C C . CYS A 1 80 ? -8.149 -3.290 -0.607 1.00 95.19 80 CYS A C 1
ATOM 637 O O . CYS A 1 80 ? -7.140 -2.587 -0.660 1.00 95.19 80 CYS A O 1
ATOM 639 N N . GLU A 1 81 ? -8.902 -3.533 -1.682 1.00 94.69 81 GLU A N 1
ATOM 640 C CA . GLU A 1 81 ? -8.663 -2.896 -2.981 1.00 94.69 81 GLU A CA 1
ATOM 641 C C . GLU A 1 81 ? -8.796 -1.372 -2.884 1.00 94.69 81 GLU A C 1
ATOM 643 O O . GLU A 1 81 ? -7.865 -0.655 -3.255 1.00 94.69 81 GL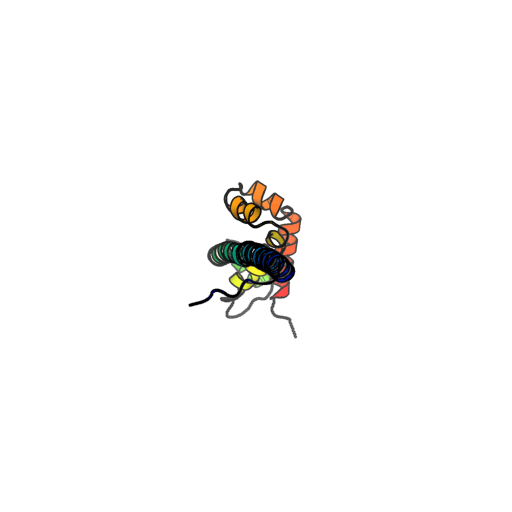U A O 1
ATOM 648 N N . CYS A 1 82 ? -9.890 -0.873 -2.301 1.00 95.56 82 CYS A N 1
ATOM 649 C CA . CYS A 1 82 ? -10.127 0.561 -2.135 1.00 95.56 82 CYS A CA 1
ATOM 650 C C . CYS A 1 82 ? -9.043 1.253 -1.288 1.00 95.56 82 CYS A C 1
ATOM 652 O O . CYS A 1 82 ? -8.585 2.346 -1.622 1.00 95.56 82 CYS A O 1
ATOM 654 N N . VAL A 1 83 ? -8.577 0.615 -0.210 1.00 94.69 83 VAL A N 1
ATOM 655 C CA . VAL A 1 83 ? -7.569 1.210 0.682 1.00 94.69 83 VAL A CA 1
ATOM 656 C C . VAL A 1 83 ? -6.168 1.192 0.070 1.00 94.69 83 VAL A C 1
ATOM 658 O O . VAL A 1 83 ? -5.415 2.158 0.238 1.00 94.69 83 VAL A O 1
ATOM 661 N N . LEU A 1 84 ? -5.792 0.100 -0.604 1.00 93.88 84 LEU A N 1
ATOM 662 C CA . LEU A 1 84 ? -4.416 -0.139 -1.045 1.00 93.88 84 LEU A CA 1
ATOM 663 C C . LEU A 1 84 ? -4.138 0.356 -2.464 1.00 93.88 84 LEU A C 1
ATOM 665 O O . LEU A 1 84 ? -3.040 0.854 -2.721 1.00 93.88 84 LEU A O 1
ATOM 669 N N . PHE A 1 85 ? -5.099 0.251 -3.384 1.00 92.06 85 PHE A N 1
ATOM 670 C CA . PHE A 1 85 ? -4.873 0.604 -4.786 1.00 92.06 85 PHE A CA 1
ATOM 671 C C . PHE A 1 85 ? -4.445 2.071 -4.964 1.00 92.06 85 PHE A C 1
ATOM 673 O O . PHE A 1 85 ? -3.412 2.290 -5.594 1.00 92.06 85 PHE A O 1
ATOM 680 N N . PRO A 1 86 ? -5.094 3.075 -4.336 1.00 91.56 86 PRO A N 1
ATOM 681 C CA . PRO A 1 86 ? -4.676 4.476 -4.457 1.00 91.56 86 PRO A CA 1
ATOM 682 C C . PRO A 1 86 ? -3.288 4.764 -3.869 1.00 91.56 86 PRO A C 1
ATOM 684 O O . PRO A 1 86 ? -2.663 5.764 -4.213 1.00 91.56 86 PRO A O 1
ATOM 687 N N . VAL A 1 87 ? -2.803 3.916 -2.955 1.00 92.50 87 VAL A N 1
ATOM 688 C CA . VAL A 1 87 ? -1.455 4.039 -2.386 1.00 92.50 87 VAL A CA 1
ATOM 689 C C . VAL A 1 87 ? -0.417 3.491 -3.361 1.00 92.50 87 VAL A C 1
ATOM 691 O O . VAL A 1 87 ? 0.620 4.117 -3.563 1.00 92.50 87 VAL A O 1
ATOM 694 N N . PHE A 1 88 ? -0.681 2.333 -3.966 1.00 92.56 88 PHE A N 1
ATOM 695 C CA . PHE A 1 88 ? 0.279 1.656 -4.838 1.00 92.56 88 PHE A CA 1
ATOM 696 C C . PHE A 1 88 ? 0.238 2.115 -6.295 1.00 92.56 88 PHE A C 1
ATOM 698 O O . PHE A 1 88 ? 1.233 1.973 -7.000 1.00 92.56 88 PHE A O 1
ATOM 705 N N . GLU A 1 89 ? -0.875 2.678 -6.761 1.00 89.00 89 GLU A N 1
ATOM 706 C CA . GLU A 1 89 ? -1.032 3.178 -8.127 1.00 89.00 89 GLU A CA 1
ATOM 707 C C . GLU A 1 89 ? 0.082 4.154 -8.562 1.00 89.00 89 GLU A C 1
ATOM 709 O O . GLU A 1 89 ? 0.689 3.875 -9.608 1.00 89.00 89 GLU A O 1
ATOM 714 N N . PRO A 1 90 ? 0.468 5.173 -7.762 1.00 89.62 90 PRO A N 1
ATOM 715 C CA . PRO A 1 90 ? 1.549 6.091 -8.125 1.00 89.62 90 PRO A CA 1
ATOM 716 C C . PRO A 1 90 ? 2.960 5.518 -7.908 1.00 89.62 90 PRO A C 1
ATOM 718 O O . PRO A 1 90 ? 3.937 6.140 -8.323 1.00 89.62 90 PRO A O 1
ATOM 721 N N . MET A 1 91 ? 3.099 4.363 -7.248 1.00 89.12 91 MET A N 1
ATOM 722 C CA . MET A 1 91 ? 4.398 3.751 -6.960 1.00 89.12 91 MET A CA 1
ATOM 723 C C . MET A 1 91 ? 4.902 2.912 -8.141 1.00 89.12 91 MET A C 1
ATOM 725 O O . MET A 1 91 ? 4.136 2.285 -8.880 1.00 89.12 91 MET A O 1
ATOM 729 N N . SER A 1 92 ? 6.223 2.848 -8.295 1.00 88.44 92 SER A N 1
ATOM 730 C CA . SER A 1 92 ? 6.867 1.888 -9.190 1.00 88.44 92 SER A CA 1
ATOM 731 C C . SER A 1 92 ? 6.789 0.463 -8.631 1.00 88.44 92 SER A C 1
ATOM 733 O O . SER A 1 92 ? 6.662 0.245 -7.426 1.00 88.44 92 SER A O 1
ATOM 735 N N . GLU A 1 93 ? 6.936 -0.536 -9.503 1.00 87.19 93 GLU A N 1
ATOM 736 C CA . GLU A 1 93 ? 6.952 -1.948 -9.103 1.00 87.19 93 GLU A CA 1
ATOM 737 C C . GLU A 1 93 ? 7.976 -2.227 -7.987 1.00 87.19 93 GLU A C 1
ATOM 739 O O . GLU A 1 93 ? 7.675 -2.887 -6.993 1.00 87.19 93 GLU A O 1
ATOM 744 N N . THR A 1 94 ? 9.182 -1.675 -8.126 1.00 87.50 94 THR A N 1
ATOM 745 C CA . THR A 1 94 ? 10.270 -1.828 -7.155 1.00 87.50 94 THR A CA 1
ATOM 746 C C . THR A 1 94 ? 9.915 -1.232 -5.795 1.00 87.50 94 THR A C 1
ATOM 748 O O . THR A 1 94 ? 10.268 -1.805 -4.765 1.00 87.50 94 THR A O 1
ATOM 751 N N . GLU A 1 95 ? 9.214 -0.097 -5.764 1.00 90.12 95 GLU A N 1
ATOM 752 C CA . GLU A 1 95 ? 8.762 0.520 -4.514 1.00 90.12 95 GLU A CA 1
ATOM 753 C C . GLU A 1 95 ? 7.692 -0.322 -3.822 1.00 90.12 95 GLU A C 1
ATOM 755 O O . GLU A 1 95 ? 7.770 -0.513 -2.609 1.00 90.12 95 GLU A O 1
ATOM 760 N N . ILE A 1 96 ? 6.749 -0.884 -4.583 1.00 90.62 96 ILE A N 1
ATOM 761 C CA . ILE A 1 96 ? 5.701 -1.761 -4.044 1.00 90.62 96 ILE A CA 1
ATOM 762 C C . ILE A 1 96 ? 6.321 -3.052 -3.494 1.00 90.62 96 ILE A C 1
ATOM 764 O O . ILE A 1 96 ? 5.947 -3.497 -2.414 1.00 90.62 96 ILE A O 1
ATOM 768 N N . ARG A 1 97 ? 7.320 -3.635 -4.173 1.00 89.31 97 ARG A N 1
ATOM 769 C CA . ARG A 1 97 ? 8.050 -4.808 -3.652 1.00 89.31 97 ARG A CA 1
ATOM 770 C C . ARG A 1 97 ? 8.721 -4.502 -2.316 1.00 89.31 97 ARG A C 1
ATOM 772 O O . ARG A 1 97 ? 8.539 -5.248 -1.361 1.00 89.31 97 ARG A O 1
ATOM 779 N N . LYS A 1 98 ? 9.426 -3.370 -2.231 1.00 91.31 98 LYS A N 1
ATOM 780 C CA . LYS A 1 98 ? 10.103 -2.935 -1.000 1.00 91.31 98 LYS A CA 1
ATOM 781 C C . LYS A 1 98 ? 9.140 -2.512 0.104 1.00 91.31 98 LYS A C 1
ATOM 783 O O . LYS A 1 98 ? 9.543 -2.471 1.260 1.00 91.31 98 LYS A O 1
ATOM 788 N N . PHE A 1 99 ? 7.880 -2.206 -0.212 1.00 91.75 99 PHE A N 1
ATOM 789 C CA . PHE A 1 99 ? 6.874 -1.830 0.783 1.00 91.75 99 PHE A CA 1
ATOM 790 C C . PHE A 1 99 ? 6.684 -2.919 1.852 1.00 91.75 99 PHE A C 1
ATOM 792 O O . PHE A 1 99 ? 6.523 -2.612 3.035 1.00 91.75 99 PHE A O 1
ATOM 799 N N . GLY A 1 100 ? 6.764 -4.192 1.451 1.00 86.19 100 GLY A N 1
ATOM 800 C CA . GLY A 1 100 ? 6.715 -5.342 2.358 1.00 86.19 100 GLY A CA 1
ATOM 801 C C . GLY A 1 100 ? 7.920 -5.444 3.298 1.00 86.19 100 GLY A C 1
ATOM 802 O O . GLY A 1 100 ? 7.795 -6.011 4.376 1.00 86.19 100 GLY A O 1
ATOM 803 N N . ASP A 1 101 ? 9.047 -4.823 2.966 1.00 92.19 101 ASP A N 1
ATOM 804 C CA . ASP A 1 101 ? 10.260 -4.859 3.793 1.00 92.19 101 A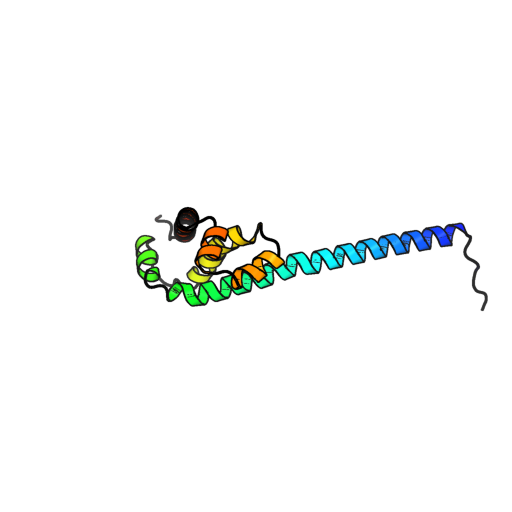SP A CA 1
ATOM 805 C C . ASP A 1 101 ? 10.314 -3.700 4.804 1.00 92.19 101 ASP A C 1
ATOM 807 O O . ASP A 1 101 ? 11.138 -3.692 5.716 1.00 92.19 101 ASP A O 1
ATOM 811 N N . LEU A 1 102 ? 9.431 -2.707 4.654 1.00 92.38 102 LEU A N 1
ATOM 812 C CA . LEU A 1 102 ? 9.359 -1.539 5.532 1.00 92.38 102 LEU A CA 1
ATOM 813 C C . LEU A 1 102 ? 8.824 -1.896 6.925 1.00 92.38 102 LEU A C 1
ATOM 815 O O . LEU A 1 102 ? 7.951 -2.757 7.071 1.00 92.38 102 LEU A O 1
ATOM 819 N N . SER A 1 103 ? 9.267 -1.146 7.939 1.00 93.38 103 SER A N 1
ATOM 820 C CA . SER A 1 103 ? 8.655 -1.189 9.272 1.00 93.38 103 SER A CA 1
ATOM 821 C C . SER A 1 103 ? 7.207 -0.679 9.238 1.00 93.38 103 SER A C 1
ATOM 823 O O . SER A 1 103 ? 6.806 0.042 8.321 1.00 93.38 103 SER A O 1
ATOM 825 N N . ALA A 1 104 ? 6.406 -1.009 10.255 1.00 89.00 104 ALA A N 1
ATOM 826 C CA . ALA A 1 104 ? 5.014 -0.557 10.336 1.00 89.00 104 ALA A CA 1
ATOM 827 C C . ALA A 1 104 ? 4.884 0.977 10.247 1.00 89.00 104 ALA A C 1
ATOM 829 O O . ALA A 1 104 ? 4.040 1.487 9.511 1.00 89.00 104 ALA A O 1
ATOM 830 N N . GLU A 1 105 ? 5.765 1.714 10.925 1.00 91.12 105 GLU A N 1
ATOM 831 C CA . GLU A 1 105 ? 5.789 3.178 10.890 1.00 91.12 105 GLU A CA 1
ATOM 832 C C . GLU A 1 105 ? 6.121 3.709 9.487 1.00 91.12 105 GLU A C 1
ATOM 834 O O . GLU A 1 105 ? 5.416 4.568 8.957 1.00 91.12 105 GLU A O 1
ATOM 839 N N . GLN A 1 106 ? 7.132 3.137 8.828 1.00 93.81 106 GLN A N 1
ATOM 840 C CA . GLN A 1 106 ? 7.508 3.516 7.465 1.00 93.81 106 GLN A CA 1
ATOM 841 C C . GLN A 1 106 ? 6.391 3.226 6.455 1.00 93.81 106 GLN A C 1
ATOM 843 O O . GLN A 1 106 ? 6.137 4.042 5.565 1.00 93.81 106 GLN A O 1
ATOM 848 N N . ARG A 1 107 ? 5.681 2.100 6.607 1.00 91.81 107 ARG A N 1
ATOM 849 C CA . ARG A 1 107 ? 4.494 1.788 5.796 1.00 91.81 107 ARG A CA 1
ATOM 850 C C . ARG A 1 107 ? 3.389 2.813 6.021 1.00 91.81 107 ARG A C 1
ATOM 852 O O . ARG A 1 107 ? 2.818 3.294 5.048 1.00 91.81 107 ARG A O 1
ATOM 859 N N . MET A 1 108 ? 3.120 3.199 7.271 1.00 92.62 108 MET A N 1
ATOM 860 C CA . MET A 1 108 ? 2.126 4.232 7.587 1.00 92.62 108 MET A CA 1
ATOM 861 C C . MET A 1 108 ? 2.478 5.580 6.960 1.00 92.62 108 MET A C 1
ATOM 863 O O . MET A 1 108 ? 1.606 6.224 6.377 1.00 92.62 108 MET A O 1
ATOM 867 N N . VAL A 1 109 ? 3.750 5.983 6.995 1.00 93.31 109 VAL A N 1
ATOM 868 C CA . VAL A 1 109 ? 4.221 7.193 6.303 1.00 93.31 109 VAL A CA 1
ATOM 869 C C . VAL A 1 109 ? 3.997 7.081 4.793 1.00 93.31 109 VAL A C 1
ATOM 871 O O . VAL A 1 109 ? 3.450 8.003 4.189 1.00 93.31 109 VAL A O 1
ATOM 874 N N . LYS A 1 110 ? 4.339 5.940 4.179 1.00 91.38 110 LYS A N 1
ATOM 875 C CA . LYS A 1 110 ? 4.114 5.687 2.743 1.00 91.38 110 LYS A CA 1
ATOM 876 C C . LYS A 1 110 ? 2.635 5.647 2.356 1.00 91.38 110 LYS A C 1
ATOM 878 O O . LYS A 1 110 ? 2.292 6.059 1.255 1.00 91.38 110 LYS A O 1
ATOM 883 N N . MET A 1 111 ? 1.757 5.246 3.270 1.00 91.12 111 MET A N 1
ATOM 884 C CA . MET A 1 111 ? 0.304 5.351 3.112 1.00 91.12 111 MET A CA 1
ATOM 885 C C . MET A 1 111 ? -0.216 6.796 3.274 1.00 91.12 111 MET A C 1
ATOM 887 O O . MET A 1 111 ? -1.412 7.042 3.137 1.00 91.12 111 MET A O 1
ATOM 891 N N . GLY A 1 112 ? 0.643 7.786 3.524 1.00 91.00 112 GLY A N 1
ATOM 892 C CA . GLY A 1 112 ? 0.252 9.188 3.689 1.00 91.00 112 GLY A CA 1
ATOM 893 C C . GLY A 1 112 ? -0.041 9.594 5.136 1.00 91.00 112 GLY A C 1
ATOM 894 O O . GLY A 1 112 ? -0.621 10.659 5.349 1.00 91.00 112 GLY A O 1
ATOM 895 N N . GLY A 1 113 ? 0.370 8.774 6.107 1.00 94.00 113 GLY A N 1
ATOM 896 C CA . GLY A 1 113 ? 0.211 9.001 7.542 1.00 94.00 113 GLY A CA 1
ATOM 897 C C . GLY A 1 113 ? -1.108 8.471 8.110 1.00 94.00 113 GLY A C 1
ATOM 898 O O . GLY A 1 113 ? -2.033 8.126 7.374 1.00 94.00 113 GLY A O 1
ATOM 899 N N . ALA A 1 114 ? -1.199 8.435 9.443 1.00 92.38 114 ALA A N 1
ATOM 900 C CA . ALA A 1 114 ? -2.363 7.913 10.164 1.00 92.38 114 ALA A CA 1
ATOM 901 C C . ALA A 1 114 ? -3.668 8.630 9.787 1.00 92.38 114 ALA A C 1
ATOM 903 O O . ALA A 1 114 ? -4.672 7.971 9.540 1.00 92.38 114 ALA A O 1
ATOM 904 N N . LEU A 1 115 ? -3.635 9.961 9.651 1.00 93.44 115 LEU A N 1
ATOM 905 C CA . LEU A 1 115 ? -4.819 10.749 9.303 1.00 93.44 115 LEU A CA 1
ATOM 906 C C . LEU A 1 115 ? -5.375 10.385 7.919 1.00 93.44 115 LEU A C 1
ATOM 908 O O . LEU A 1 115 ? -6.564 10.115 7.786 1.00 93.44 115 LEU A O 1
ATOM 912 N N . ARG A 1 116 ? -4.523 10.340 6.884 1.00 93.88 116 ARG A N 1
ATOM 913 C CA . ARG A 1 116 ? -4.973 9.974 5.530 1.00 93.88 116 ARG A CA 1
ATOM 914 C C . ARG A 1 116 ? -5.399 8.519 5.440 1.00 93.88 116 ARG A C 1
ATOM 916 O O . ARG A 1 116 ? -6.324 8.206 4.700 1.00 93.88 116 ARG A O 1
ATOM 923 N N . PHE A 1 117 ? -4.725 7.639 6.176 1.00 93.12 117 PHE A N 1
ATOM 924 C CA . PHE A 1 117 ? -5.136 6.247 6.269 1.00 93.12 117 PHE A CA 1
ATOM 925 C C . PHE A 1 117 ? -6.537 6.131 6.877 1.00 93.12 117 PHE A C 1
ATOM 927 O O . PHE A 1 117 ? -7.391 5.494 6.274 1.00 93.12 117 PHE A O 1
ATOM 934 N N . GLN A 1 118 ? -6.795 6.803 8.002 1.00 92.94 118 GLN A N 1
ATOM 935 C CA . GLN A 1 118 ? -8.104 6.807 8.653 1.00 92.94 118 GLN A CA 1
ATOM 936 C C . GLN A 1 118 ? -9.196 7.390 7.744 1.00 92.94 118 GLN A C 1
ATOM 938 O O . GLN A 1 118 ? -10.267 6.807 7.624 1.00 92.94 118 GLN A O 1
ATOM 943 N N . GLN A 1 119 ? -8.913 8.495 7.052 1.00 95.12 119 GLN A N 1
ATOM 944 C CA . GLN A 1 119 ? -9.852 9.082 6.091 1.00 95.12 119 GLN A CA 1
ATOM 945 C C . GLN A 1 119 ? -10.204 8.108 4.964 1.00 95.12 119 GLN A C 1
ATOM 947 O O . GLN A 1 119 ? -11.380 7.918 4.674 1.00 95.12 119 GLN A O 1
ATOM 952 N N . ARG A 1 120 ? -9.206 7.455 4.349 1.00 94.75 120 ARG A N 1
ATOM 953 C CA . ARG A 1 120 ? -9.467 6.447 3.309 1.00 94.75 120 ARG A CA 1
ATOM 954 C C . ARG A 1 120 ? -10.205 5.237 3.857 1.00 94.75 120 ARG A C 1
ATOM 956 O O . ARG A 1 120 ? -11.094 4.728 3.194 1.00 94.75 120 ARG A O 1
ATOM 963 N N . HIS A 1 121 ? -9.859 4.792 5.059 1.00 93.25 121 HIS A N 1
ATOM 964 C CA . HIS A 1 121 ? -10.558 3.708 5.732 1.00 93.25 121 HIS A CA 1
ATOM 965 C C . HIS A 1 121 ? -12.064 4.007 5.856 1.00 93.25 121 HIS A C 1
ATOM 967 O O . HIS A 1 121 ? -12.884 3.198 5.423 1.00 93.25 121 HIS A O 1
ATOM 973 N N . GLU A 1 122 ? -12.426 5.190 6.363 1.00 93.88 122 GLU A N 1
ATOM 974 C CA . GLU A 1 122 ? -13.827 5.610 6.485 1.00 93.88 122 GLU A CA 1
ATOM 975 C C . GLU A 1 122 ? -14.499 5.770 5.118 1.00 93.88 122 GLU A C 1
ATOM 977 O O . GLU A 1 122 ? -15.620 5.302 4.934 1.00 93.88 122 GLU A O 1
ATOM 982 N N . GLN A 1 123 ? -13.808 6.370 4.144 1.00 94.69 123 GLN A N 1
ATOM 983 C CA . GLN A 1 123 ? -14.312 6.523 2.777 1.00 94.69 123 GLN A CA 1
ATOM 984 C C . GLN A 1 123 ? -14.617 5.171 2.127 1.00 94.69 123 GLN A C 1
ATOM 986 O O . GLN A 1 123 ? -15.705 4.997 1.587 1.00 94.69 123 GLN A O 1
ATOM 991 N N . CYS A 1 124 ? -13.707 4.202 2.233 1.00 94.50 124 CYS A N 1
ATOM 992 C CA . CYS A 1 124 ? -13.883 2.873 1.657 1.00 94.50 124 CYS A CA 1
ATOM 993 C C . CYS A 1 124 ? -15.022 2.103 2.329 1.00 94.50 124 CYS A C 1
ATOM 995 O O . CYS A 1 124 ? -15.834 1.480 1.651 1.00 94.50 124 CYS A O 1
ATOM 997 N N . LEU A 1 125 ? -15.139 2.167 3.660 1.00 93.00 125 LEU A N 1
ATOM 998 C CA . LEU A 1 125 ? -16.283 1.563 4.346 1.00 93.00 125 LEU A CA 1
ATOM 999 C C . LEU A 1 125 ? -17.599 2.283 4.040 1.00 93.00 125 LEU A C 1
ATOM 1001 O O . LEU A 1 125 ? -18.646 1.648 4.069 1.00 93.00 125 LEU A O 1
ATOM 1005 N N . GLN A 1 126 ? -17.583 3.576 3.736 1.00 93.88 126 GLN A N 1
ATOM 1006 C CA . GLN A 1 126 ? -18.785 4.305 3.347 1.00 93.88 126 GLN A CA 1
ATOM 1007 C C . GLN A 1 126 ? -19.201 4.026 1.897 1.00 93.88 126 GLN A C 1
ATOM 1009 O O . GLN A 1 126 ? -20.394 3.961 1.610 1.00 93.88 126 GLN A O 1
ATOM 1014 N N . GLU A 1 127 ? -18.242 3.856 0.988 1.00 91.31 127 GLU A N 1
ATOM 1015 C CA . GLU A 1 127 ? -18.485 3.596 -0.435 1.00 91.31 127 GLU A CA 1
ATOM 1016 C C . GLU A 1 127 ? -19.311 2.325 -0.654 1.00 91.31 127 GLU A C 1
ATOM 1018 O O . GLU A 1 127 ? -20.250 2.314 -1.454 1.00 91.31 127 GLU A O 1
ATOM 1023 N N . PHE A 1 128 ? -18.995 1.283 0.114 1.00 89.25 128 PHE A N 1
ATOM 1024 C CA . PHE A 1 128 ? -19.654 -0.019 0.053 1.00 89.25 128 PHE A CA 1
ATOM 1025 C C . PHE A 1 128 ? -20.801 -0.176 1.057 1.00 89.25 128 PHE A C 1
ATOM 1027 O O . PHE A 1 128 ? -21.463 -1.218 1.067 1.00 89.25 128 PHE A O 1
ATOM 1034 N N . ALA A 1 129 ? -21.055 0.838 1.893 1.00 87.81 129 ALA A N 1
ATOM 1035 C CA . ALA A 1 129 ? -22.114 0.776 2.888 1.00 87.81 129 ALA A CA 1
ATOM 1036 C C . ALA A 1 129 ? -23.485 0.623 2.207 1.00 87.81 129 ALA A C 1
ATOM 1038 O O . ALA A 1 129 ? -23.732 1.230 1.155 1.00 87.81 129 ALA A O 1
ATOM 1039 N N . PRO A 1 130 ? -24.417 -0.141 2.807 1.00 82.31 130 PRO A N 1
ATOM 1040 C CA . PRO A 1 130 ? -25.783 -0.211 2.315 1.00 82.31 130 PRO A CA 1
ATOM 1041 C C . PRO A 1 130 ? -26.374 1.197 2.260 1.00 82.31 130 PRO A C 1
ATOM 1043 O O . PRO A 1 130 ? -26.495 1.877 3.280 1.00 82.31 130 PRO A O 1
ATOM 1046 N N . LYS A 1 131 ? -26.740 1.659 1.063 1.00 76.19 131 LYS A N 1
ATOM 1047 C CA . LYS A 1 131 ? -27.414 2.951 0.928 1.00 76.19 131 LYS A CA 1
ATOM 1048 C C . LYS A 1 131 ? -28.820 2.799 1.492 1.00 76.19 131 LYS A C 1
ATOM 1050 O O . LYS A 1 131 ? -29.617 2.033 0.951 1.00 76.19 131 LYS A O 1
ATOM 1055 N N . SER A 1 132 ? -29.116 3.510 2.578 1.00 59.06 132 SER A N 1
ATOM 1056 C CA . SER A 1 132 ? -30.488 3.656 3.059 1.00 59.06 132 SER A CA 1
ATOM 1057 C C . SER A 1 132 ? -31.320 4.249 1.923 1.00 59.06 132 SER A C 1
ATOM 1059 O O . SER A 1 132 ? -31.017 5.348 1.450 1.00 59.06 132 SER A O 1
ATOM 1061 N N . LYS A 1 133 ? -32.300 3.487 1.445 1.00 45.53 133 LYS A N 1
ATOM 1062 C CA . LYS A 1 133 ? -33.323 3.984 0.528 1.00 45.53 133 LYS A CA 1
ATOM 1063 C C . LYS A 1 133 ? -34.300 4.883 1.271 1.00 45.53 133 LYS A C 1
ATOM 1065 O O . LYS A 1 133 ? -34.586 4.561 2.445 1.00 45.53 133 LYS A O 1
#